Protein AF-R5AEJ2-F1 (afdb_monomer_lite)

Structure (mmCIF, N/CA/C/O backbone):
data_AF-R5AEJ2-F1
#
_entry.id   AF-R5AEJ2-F1
#
loop_
_atom_site.group_PDB
_atom_site.id
_atom_site.type_symbol
_atom_site.label_atom_id
_atom_site.label_alt_id
_atom_site.label_comp_id
_atom_site.label_asym_id
_atom_site.label_entity_id
_atom_site.label_seq_id
_atom_site.pdbx_PDB_ins_code
_atom_site.Cartn_x
_atom_site.Cartn_y
_atom_site.Cartn_z
_atom_site.occupancy
_atom_site.B_iso_or_equiv
_atom_site.auth_seq_id
_atom_site.auth_comp_id
_atom_site.auth_asym_id
_atom_site.auth_atom_id
_atom_site.pdbx_PDB_model_num
ATOM 1 N N . MET A 1 1 ? 5.857 -2.961 21.118 1.00 68.81 1 MET A N 1
ATOM 2 C CA . MET A 1 1 ? 4.577 -2.675 20.440 1.00 68.81 1 MET A CA 1
ATOM 3 C C . MET A 1 1 ? 3.859 -3.999 20.299 1.00 68.81 1 MET A C 1
ATOM 5 O O . MET A 1 1 ? 4.438 -4.905 19.717 1.00 68.81 1 MET A O 1
ATOM 9 N N . GLU A 1 2 ? 2.678 -4.140 20.892 1.00 85.25 2 GLU A N 1
ATOM 10 C CA . GLU A 1 2 ? 1.867 -5.357 20.787 1.00 85.25 2 GLU A CA 1
ATOM 11 C C . GLU A 1 2 ? 0.744 -5.106 19.777 1.00 85.25 2 GLU A C 1
ATOM 13 O O . GLU A 1 2 ? 0.052 -4.092 19.858 1.00 85.25 2 GLU A O 1
ATOM 18 N N . LEU A 1 3 ? 0.598 -5.996 18.794 1.00 88.44 3 LEU A N 1
ATOM 19 C CA . LEU A 1 3 ? -0.488 -5.938 17.818 1.00 88.44 3 LEU A CA 1
ATOM 20 C C . LEU A 1 3 ? -1.630 -6.813 18.331 1.00 88.44 3 LEU A C 1
ATOM 22 O O . LEU A 1 3 ? -1.514 -8.036 18.361 1.00 88.44 3 LEU A O 1
ATOM 26 N N . LEU A 1 4 ? -2.721 -6.180 18.760 1.00 90.50 4 LEU A N 1
ATOM 27 C 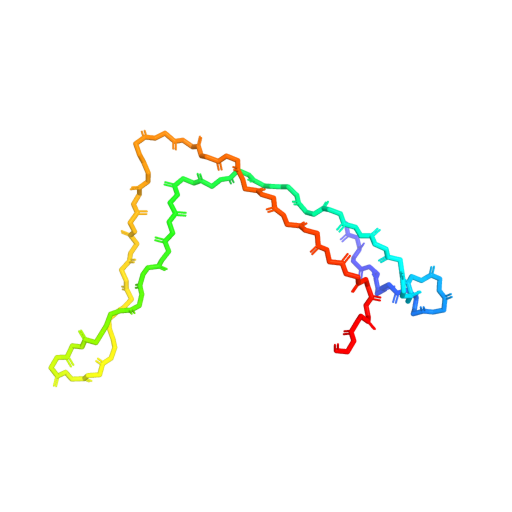CA . LEU A 1 4 ? -3.923 -6.876 19.213 1.00 90.50 4 LEU A CA 1
ATOM 28 C C . LEU A 1 4 ? -4.939 -6.983 18.067 1.00 90.50 4 LEU A C 1
ATOM 30 O O . LEU A 1 4 ? -5.107 -6.019 17.315 1.00 90.50 4 LEU A O 1
ATOM 34 N N . PRO A 1 5 ? -5.647 -8.119 17.932 1.00 89.00 5 PRO A N 1
ATOM 35 C CA . PRO A 1 5 ? -6.697 -8.262 16.933 1.00 89.00 5 PRO A CA 1
ATOM 36 C C . PRO A 1 5 ? -7.855 -7.287 17.197 1.00 89.00 5 PRO A C 1
ATOM 38 O O . PRO A 1 5 ? -8.249 -7.047 18.342 1.00 89.00 5 PRO A O 1
ATOM 41 N N . LEU A 1 6 ? -8.428 -6.739 16.123 1.00 90.56 6 LEU A N 1
ATOM 42 C CA . LEU A 1 6 ? -9.612 -5.882 16.199 1.00 90.56 6 LEU A CA 1
ATOM 43 C C . LEU A 1 6 ? -10.845 -6.705 16.596 1.00 90.56 6 LEU A C 1
ATOM 45 O O . LEU A 1 6 ? -11.127 -7.749 16.011 1.00 90.56 6 LEU A O 1
ATOM 49 N N . LYS A 1 7 ? -11.614 -6.203 17.567 1.00 94.31 7 LYS A N 1
ATOM 50 C CA . LYS A 1 7 ? -12.867 -6.829 18.018 1.00 94.31 7 LYS A CA 1
ATOM 51 C C . LYS A 1 7 ? -13.975 -6.615 16.988 1.00 94.31 7 LYS A C 1
ATOM 53 O O . LYS A 1 7 ? -14.391 -5.474 16.769 1.00 94.31 7 LYS A O 1
ATOM 58 N N . LYS A 1 8 ? -14.474 -7.689 16.373 1.00 92.12 8 LYS A N 1
ATOM 59 C CA . LYS A 1 8 ? -15.478 -7.606 15.300 1.00 92.12 8 LYS A CA 1
ATOM 60 C C . LYS A 1 8 ? -16.745 -6.879 15.756 1.00 92.12 8 LYS A C 1
ATOM 62 O O . LYS A 1 8 ? -17.255 -6.043 15.022 1.00 92.12 8 LYS A O 1
ATOM 67 N N . GLU A 1 9 ? -17.184 -7.105 16.990 1.00 93.31 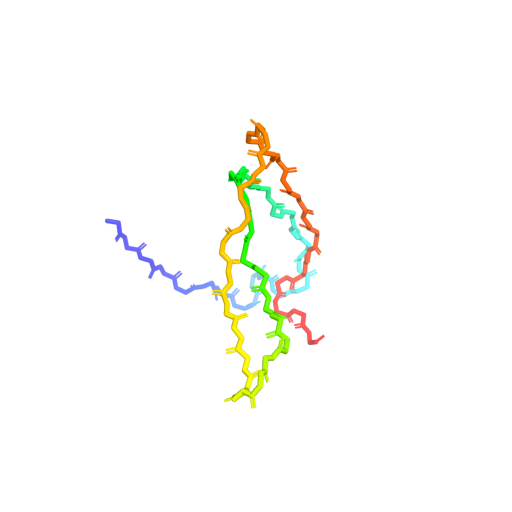9 GLU A N 1
ATOM 68 C CA . GLU A 1 9 ? -18.399 -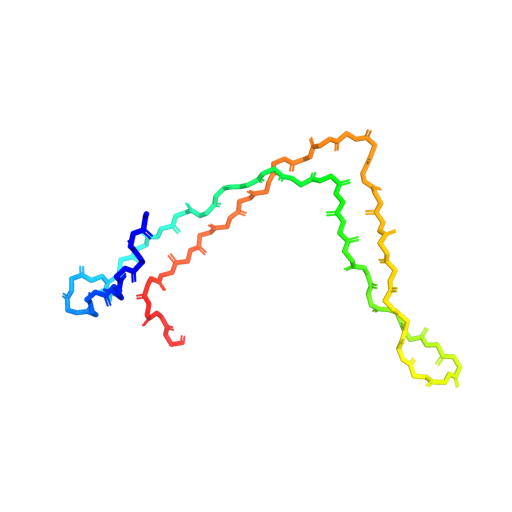6.517 17.576 1.00 93.31 9 GLU A CA 1
ATOM 69 C C . GLU A 1 9 ? -18.328 -4.986 17.666 1.00 93.31 9 GLU A C 1
ATOM 71 O O . GLU A 1 9 ? -19.349 -4.306 17.681 1.00 93.31 9 GLU A O 1
ATOM 76 N N . VAL A 1 10 ? -17.114 -4.433 17.736 1.00 93.44 10 VAL A N 1
ATOM 77 C CA . VAL A 1 10 ? -16.881 -2.992 17.874 1.00 93.44 10 VAL A CA 1
ATOM 78 C C . VAL A 1 10 ? -16.712 -2.316 16.516 1.00 93.44 10 VAL A C 1
ATOM 80 O O . VAL A 1 10 ? -17.020 -1.129 16.391 1.00 93.44 10 VAL A O 1
ATOM 83 N N . TYR A 1 11 ? -16.184 -3.029 15.521 1.00 93.31 11 TYR A N 1
ATOM 84 C CA . TYR A 1 11 ? -15.716 -2.426 14.273 1.00 93.31 11 TYR A CA 1
ATOM 85 C C . TYR A 1 11 ? -16.515 -2.830 13.036 1.00 93.31 11 TYR A C 1
ATOM 87 O O . TYR A 1 11 ? -16.505 -2.064 12.079 1.00 93.31 11 TYR A O 1
ATOM 95 N N . ALA A 1 12 ? -17.229 -3.958 13.043 1.00 95.19 12 ALA A N 1
ATOM 96 C CA . ALA A 1 12 ? -18.006 -4.401 11.888 1.00 95.19 12 ALA A CA 1
ATOM 97 C C . ALA A 1 12 ? -18.957 -3.304 11.378 1.00 95.19 12 ALA A C 1
ATOM 99 O O . ALA A 1 12 ? -19.672 -2.671 12.157 1.00 95.19 12 ALA A O 1
ATOM 100 N N . GLY A 1 13 ? -18.935 -3.058 10.067 1.00 94.00 13 GLY A N 1
ATOM 101 C CA . GLY A 1 13 ? -19.781 -2.053 9.418 1.00 94.00 13 GLY A CA 1
ATOM 102 C C . GLY A 1 13 ? -19.288 -0.605 9.549 1.00 94.00 13 GLY A C 1
ATOM 103 O O . GLY A 1 13 ? -19.857 0.291 8.925 1.00 94.00 13 GLY A O 1
ATOM 104 N N . LYS A 1 14 ? -18.223 -0.336 10.318 1.00 95.31 14 LYS A N 1
ATOM 105 C CA . LYS A 1 14 ? -17.647 1.012 10.406 1.00 95.31 14 LYS A CA 1
ATOM 106 C C . LYS A 1 14 ? -16.805 1.323 9.177 1.00 95.31 14 LYS A C 1
ATOM 108 O O . LYS A 1 14 ? -15.914 0.556 8.816 1.00 95.31 14 LYS A O 1
ATOM 113 N N . ARG A 1 15 ? -17.054 2.494 8.590 1.00 96.44 15 ARG A N 1
ATOM 114 C CA . ARG A 1 15 ? -16.239 3.050 7.507 1.00 96.44 15 ARG A CA 1
ATOM 115 C C . ARG A 1 15 ? -14.919 3.580 8.049 1.00 96.44 15 ARG A C 1
ATOM 117 O O . ARG A 1 15 ? -14.886 4.194 9.116 1.00 96.44 15 ARG A O 1
ATOM 124 N N . PHE A 1 16 ? -13.862 3.393 7.282 1.00 94.69 16 PHE A N 1
ATOM 125 C CA . PHE A 1 16 ? -12.572 4.020 7.510 1.00 94.69 16 PHE A CA 1
ATOM 126 C C . PHE A 1 16 ? -11.969 4.465 6.184 1.00 94.69 16 PHE A C 1
ATOM 128 O O . PHE A 1 16 ? -12.275 3.912 5.131 1.00 94.69 16 PHE A O 1
ATOM 135 N N . THR A 1 17 ? -11.100 5.467 6.259 1.00 97.00 17 THR A N 1
ATOM 136 C CA . THR A 1 17 ? -10.324 5.948 5.119 1.00 97.00 17 THR A CA 1
ATOM 137 C C . THR A 1 17 ? -8.862 5.635 5.384 1.00 97.00 17 THR A C 1
ATOM 139 O O . THR A 1 17 ? -8.292 6.113 6.368 1.00 97.00 17 THR A O 1
ATOM 142 N N . VAL A 1 18 ? -8.237 4.856 4.510 1.00 96.19 18 VAL A N 1
ATOM 143 C CA . VAL A 1 18 ? -6.785 4.673 4.524 1.00 96.19 18 VAL A CA 1
ATOM 144 C C . VAL A 1 18 ? -6.162 5.792 3.712 1.00 96.19 18 VAL A C 1
ATOM 146 O O . VAL A 1 18 ? -6.630 6.098 2.618 1.00 96.19 18 VAL A O 1
ATOM 149 N N . ARG A 1 19 ? -5.088 6.387 4.233 1.00 97.69 19 ARG A N 1
ATOM 150 C CA . ARG A 1 19 ? -4.232 7.324 3.501 1.00 97.69 19 ARG A CA 1
ATOM 151 C C . ARG A 1 19 ? -2.783 6.910 3.667 1.00 97.69 19 ARG A C 1
ATOM 153 O O . ARG A 1 19 ? -2.368 6.575 4.774 1.00 97.69 19 ARG A O 1
ATOM 160 N N . TYR A 1 20 ? -2.031 6.917 2.578 1.00 95.06 20 TYR A N 1
ATOM 161 C CA . TYR A 1 20 ? -0.613 6.588 2.596 1.00 95.06 20 TYR A CA 1
ATOM 162 C C . TYR A 1 20 ? 0.114 7.286 1.452 1.00 95.06 20 TYR A C 1
ATOM 164 O O . TYR A 1 20 ? -0.461 7.531 0.393 1.00 95.06 20 TYR A O 1
ATOM 172 N N . SER A 1 21 ? 1.396 7.564 1.659 1.00 97.00 21 SER A N 1
ATOM 173 C CA . SER A 1 21 ? 2.280 8.079 0.616 1.00 97.00 21 SER A CA 1
ATOM 174 C C . SER A 1 21 ? 3.085 6.934 0.019 1.00 97.00 21 SER A C 1
ATOM 176 O O . SER A 1 21 ? 3.604 6.089 0.747 1.00 97.00 21 SER A O 1
ATOM 178 N N . THR A 1 22 ? 3.206 6.902 -1.304 1.00 96.75 22 THR A N 1
ATOM 179 C CA . THR A 1 22 ? 4.010 5.906 -2.018 1.00 96.75 22 THR A CA 1
ATOM 180 C C . THR A 1 22 ? 4.895 6.563 -3.072 1.00 96.75 22 THR A C 1
ATOM 182 O O . THR A 1 22 ? 4.535 7.577 -3.665 1.00 96.75 22 THR A O 1
ATOM 185 N N . ASN A 1 23 ? 6.052 5.957 -3.330 1.00 97.69 23 ASN A N 1
ATOM 186 C CA . ASN A 1 23 ? 7.022 6.421 -4.324 1.00 97.69 23 ASN A CA 1
ATOM 187 C C . ASN A 1 23 ? 6.853 5.736 -5.687 1.00 97.69 23 ASN A C 1
ATOM 189 O O . ASN A 1 23 ? 7.673 5.942 -6.575 1.00 97.69 23 ASN A O 1
ATOM 193 N N . GLY A 1 24 ? 5.855 4.867 -5.842 1.00 96.19 24 GLY A N 1
ATOM 194 C CA . GLY A 1 24 ? 5.664 4.067 -7.046 1.00 96.19 24 GLY A CA 1
ATOM 195 C C . GLY A 1 24 ? 4.668 2.936 -6.835 1.00 96.19 24 GLY A C 1
ATOM 196 O O . GLY A 1 24 ? 3.910 2.918 -5.860 1.00 96.19 24 GLY A O 1
ATOM 197 N N . TYR A 1 25 ? 4.672 1.983 -7.756 1.00 96.00 25 TYR A N 1
ATOM 198 C CA . TYR A 1 25 ? 3.834 0.789 -7.703 1.00 96.00 25 TYR A CA 1
ATOM 199 C C . TYR A 1 25 ? 4.533 -0.388 -8.378 1.00 96.00 25 TYR A C 1
ATOM 201 O O . TYR A 1 25 ? 5.457 -0.209 -9.168 1.00 96.00 25 TYR A O 1
ATOM 209 N N . TYR A 1 26 ? 4.087 -1.599 -8.064 1.00 96.38 26 TYR A N 1
ATOM 210 C CA . TYR A 1 26 ? 4.467 -2.784 -8.820 1.00 96.38 26 TYR A CA 1
ATOM 211 C C . TYR A 1 26 ? 3.435 -3.026 -9.913 1.00 96.38 26 TYR A C 1
ATOM 213 O O . TYR A 1 26 ? 2.241 -3.105 -9.633 1.00 96.38 26 TYR A O 1
ATOM 221 N N . ASP A 1 27 ? 3.911 -3.141 -11.142 1.00 95.88 27 ASP A N 1
ATOM 222 C CA . ASP A 1 27 ? 3.128 -3.533 -12.301 1.00 95.88 27 ASP A CA 1
ATOM 223 C C . ASP A 1 27 ? 3.346 -5.021 -12.587 1.00 95.88 27 ASP A C 1
ATOM 225 O O . ASP A 1 27 ? 4.468 -5.526 -12.465 1.00 95.88 27 ASP A O 1
ATOM 229 N N . ILE A 1 28 ? 2.278 -5.730 -12.939 1.00 96.31 28 ILE A N 1
ATOM 230 C CA . ILE A 1 28 ? 2.317 -7.160 -13.254 1.00 96.31 28 ILE A CA 1
ATOM 231 C C . ILE A 1 28 ? 1.917 -7.319 -14.714 1.00 96.31 28 ILE A C 1
ATOM 233 O O . ILE A 1 28 ? 0.740 -7.250 -15.063 1.00 96.31 28 ILE A O 1
ATOM 237 N N . CYS A 1 29 ? 2.905 -7.581 -15.564 1.00 93.38 29 CYS A N 1
ATOM 238 C CA . CYS A 1 29 ? 2.715 -7.663 -17.007 1.00 93.38 29 CYS A CA 1
ATOM 239 C C . CYS A 1 29 ? 2.851 -9.103 -17.508 1.00 93.38 29 CYS A C 1
ATOM 241 O O . CYS A 1 29 ? 3.707 -9.848 -17.016 1.00 93.38 29 CYS A O 1
ATOM 243 N N . PRO A 1 30 ? 2.079 -9.509 -18.530 1.00 95.19 30 PRO A N 1
ATOM 244 C CA . PRO A 1 30 ? 2.330 -10.762 -19.227 1.00 95.19 30 PRO A CA 1
ATOM 245 C C . PRO A 1 30 ? 3.706 -10.735 -19.911 1.00 95.19 30 PRO A C 1
ATOM 247 O O . PRO A 1 30 ? 4.207 -9.698 -20.345 1.00 95.19 30 PRO A O 1
ATOM 250 N N . SER A 1 31 ? 4.329 -11.902 -20.005 1.00 94.75 31 SER A N 1
ATOM 251 C CA . SER A 1 31 ? 5.641 -12.132 -20.603 1.00 94.75 31 SER A CA 1
ATOM 252 C C . SER A 1 31 ? 5.651 -13.480 -21.324 1.00 94.75 31 SER A C 1
ATOM 254 O O . SER A 1 31 ? 4.762 -14.307 -21.121 1.00 94.75 31 SER A O 1
ATOM 256 N N . ALA A 1 32 ? 6.681 -13.736 -22.133 1.00 94.44 32 ALA A N 1
ATOM 257 C CA . ALA A 1 32 ? 6.795 -14.975 -22.907 1.00 94.44 32 ALA A CA 1
ATOM 258 C C . ALA A 1 32 ? 6.756 -16.264 -22.055 1.00 94.44 32 ALA A C 1
ATOM 260 O O . ALA A 1 32 ? 6.419 -17.325 -22.572 1.00 94.44 32 ALA A O 1
ATOM 261 N N . HIS A 1 33 ? 7.079 -16.181 -20.760 1.00 92.00 33 HIS A N 1
ATOM 262 C CA . HIS A 1 33 ? 7.154 -17.332 -19.854 1.00 92.00 33 HIS A CA 1
ATOM 263 C C . HIS A 1 33 ? 6.242 -17.203 -18.621 1.00 92.00 33 HIS A C 1
ATOM 265 O O . HIS A 1 33 ? 6.478 -17.867 -17.615 1.00 92.00 33 HIS A O 1
ATOM 271 N N . GLY A 1 34 ? 5.209 -16.353 -18.672 1.00 94.44 34 GLY A N 1
ATOM 272 C CA . GLY A 1 34 ? 4.282 -16.134 -17.555 1.00 94.44 34 GLY A CA 1
ATOM 273 C C . GLY A 1 34 ? 4.114 -14.654 -17.241 1.00 94.44 34 GLY A C 1
ATOM 274 O O . GLY A 1 34 ? 3.896 -13.859 -18.150 1.00 94.44 34 GLY A O 1
ATOM 275 N N . PHE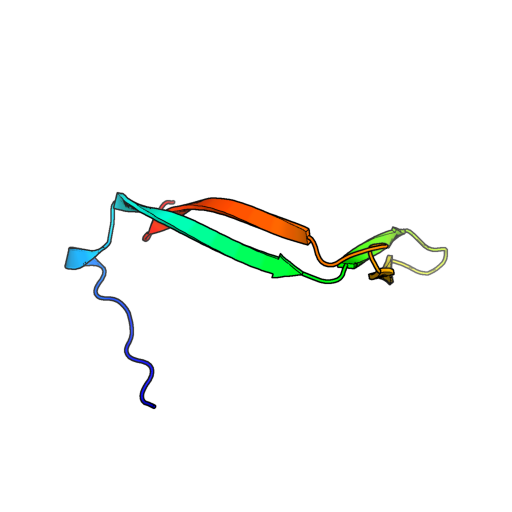 A 1 35 ? 4.258 -14.259 -15.978 1.00 95.31 35 PHE A N 1
ATOM 276 C CA . PHE A 1 35 ? 4.112 -12.865 -15.550 1.00 95.31 35 PHE A CA 1
ATOM 277 C C . PHE A 1 35 ? 5.433 -12.288 -15.054 1.00 95.31 35 PHE A C 1
ATOM 279 O O . PHE A 1 35 ? 6.194 -12.950 -14.352 1.00 95.31 35 PHE A O 1
ATOM 286 N N . ARG A 1 36 ? 5.686 -11.028 -15.401 1.00 95.81 36 ARG A N 1
ATOM 287 C CA . ARG A 1 36 ? 6.803 -10.246 -14.888 1.00 95.81 36 ARG A CA 1
ATOM 288 C C . ARG A 1 36 ? 6.261 -9.181 -13.952 1.00 95.81 36 ARG A C 1
ATOM 290 O O . ARG A 1 36 ? 5.375 -8.425 -14.336 1.00 95.81 36 ARG A O 1
ATOM 297 N N . ILE A 1 37 ? 6.837 -9.107 -12.760 1.00 96.12 37 ILE A N 1
ATOM 298 C CA . ILE A 1 37 ? 6.545 -8.057 -11.789 1.00 96.12 37 ILE A CA 1
ATOM 299 C C . ILE A 1 37 ? 7.651 -7.007 -11.895 1.00 96.12 37 ILE A C 1
ATOM 301 O O . ILE A 1 37 ? 8.830 -7.337 -11.760 1.00 96.12 37 ILE A O 1
ATOM 305 N N . THR A 1 38 ? 7.290 -5.756 -12.161 1.00 95.75 38 THR A N 1
ATOM 306 C CA . THR A 1 38 ? 8.234 -4.638 -12.298 1.00 95.75 38 THR A CA 1
ATOM 307 C C . THR A 1 38 ? 7.838 -3.488 -11.396 1.00 95.75 38 THR A C 1
ATOM 309 O O . THR A 1 38 ? 6.677 -3.107 -11.366 1.00 95.75 38 THR A O 1
ATOM 312 N N . TYR A 1 39 ? 8.800 -2.907 -10.683 1.00 95.88 39 TYR A N 1
ATOM 313 C CA . TYR A 1 39 ? 8.553 -1.692 -9.914 1.00 95.88 39 TYR A CA 1
ATOM 314 C C . TYR A 1 39 ? 8.671 -0.457 -10.811 1.00 95.88 39 TYR A C 1
ATOM 316 O O . TYR A 1 39 ? 9.720 -0.231 -11.417 1.00 95.88 39 TYR A O 1
ATOM 324 N N . THR A 1 40 ? 7.614 0.350 -10.853 1.00 95.81 40 THR A N 1
ATOM 325 C CA . THR A 1 40 ? 7.555 1.624 -11.568 1.00 95.81 40 THR A CA 1
ATOM 326 C C . THR A 1 40 ? 7.566 2.764 -10.548 1.00 95.81 40 THR A C 1
ATOM 328 O O . THR A 1 40 ? 6.578 2.942 -9.826 1.00 95.81 40 THR A O 1
ATOM 331 N N . PRO A 1 41 ? 8.661 3.537 -10.448 1.00 96.81 41 PRO A N 1
ATOM 332 C CA . PRO A 1 41 ? 8.703 4.708 -9.585 1.00 96.81 41 PRO A CA 1
ATOM 333 C C . PRO A 1 41 ? 7.836 5.841 -10.153 1.00 96.81 41 PRO A C 1
ATOM 335 O O . PRO A 1 41 ? 7.695 5.989 -11.366 1.00 96.81 41 PRO A O 1
ATOM 338 N N . PHE A 1 42 ? 7.284 6.665 -9.268 1.00 96.44 42 PHE A N 1
ATOM 339 C CA . PHE A 1 42 ? 6.711 7.962 -9.616 1.00 96.44 42 PHE A CA 1
ATOM 340 C C . PHE A 1 42 ? 7.801 9.038 -9.635 1.00 96.44 42 PHE A C 1
ATOM 342 O O . PHE A 1 42 ? 8.825 8.900 -8.968 1.00 96.44 42 PHE A O 1
ATOM 349 N N . GLU A 1 43 ? 7.568 10.129 -10.370 1.00 95.75 43 GLU A N 1
ATOM 350 C CA . GLU A 1 43 ? 8.487 11.279 -10.381 1.00 95.75 43 GLU A CA 1
ATOM 351 C C . GLU A 1 43 ? 8.615 11.923 -8.994 1.00 95.75 43 GLU A C 1
ATOM 353 O O . GLU A 1 43 ? 9.698 12.342 -8.590 1.00 95.75 43 GLU A O 1
ATOM 358 N N . THR A 1 44 ? 7.516 11.963 -8.242 1.00 96.31 44 THR A N 1
ATOM 359 C CA . THR A 1 44 ? 7.464 12.432 -6.856 1.00 96.31 44 THR A CA 1
ATOM 360 C C . THR A 1 44 ? 6.574 11.514 -6.010 1.00 96.31 44 THR A C 1
ATOM 362 O O . THR A 1 44 ? 5.693 10.840 -6.555 1.00 96.31 44 THR A O 1
ATOM 365 N N . PRO A 1 45 ? 6.784 11.454 -4.678 1.00 95.50 45 PRO A N 1
ATOM 366 C CA . PRO A 1 45 ? 5.913 10.699 -3.785 1.00 95.50 45 PRO A CA 1
ATOM 367 C C . PRO A 1 45 ? 4.459 11.163 -3.912 1.00 95.50 45 PRO A C 1
ATOM 369 O O . PRO A 1 45 ? 4.172 12.357 -3.840 1.00 95.50 45 PRO A O 1
ATOM 372 N N . LEU A 1 46 ? 3.540 10.213 -4.065 1.00 96.31 46 LEU A N 1
ATOM 373 C CA . LEU A 1 46 ? 2.117 10.468 -4.254 1.00 96.31 46 LEU A CA 1
ATOM 374 C C . 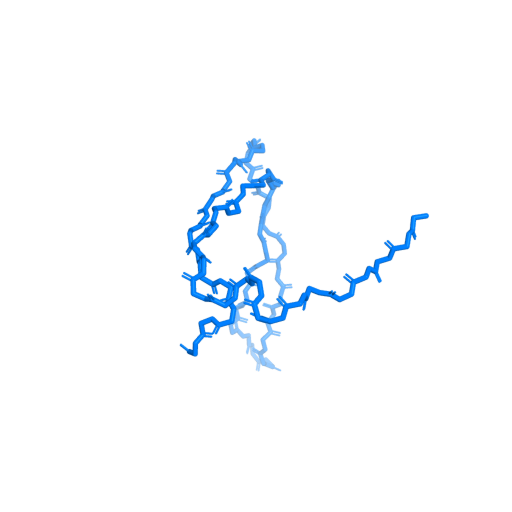LEU A 1 46 ? 1.319 9.961 -3.052 1.00 96.31 46 LEU A C 1
ATOM 376 O O . LEU A 1 46 ? 1.485 8.813 -2.635 1.00 96.31 46 LEU A O 1
ATOM 380 N N . GLU A 1 47 ? 0.417 10.793 -2.531 1.00 97.25 47 GLU A N 1
ATOM 381 C CA . GLU A 1 47 ? -0.585 10.356 -1.559 1.00 97.25 47 GLU A CA 1
ATOM 382 C C . GLU A 1 47 ? -1.711 9.595 -2.274 1.00 97.25 47 GLU A C 1
ATOM 384 O O . GLU A 1 47 ? -2.267 10.042 -3.281 1.00 97.25 47 GLU A O 1
ATOM 389 N N . LYS A 1 48 ? -2.049 8.421 -1.749 1.00 95.94 48 LYS A N 1
ATOM 390 C CA . LYS A 1 48 ? -3.193 7.611 -2.160 1.00 95.94 48 LYS A CA 1
ATOM 391 C C . LYS A 1 48 ? -4.144 7.470 -0.985 1.00 95.94 48 LYS A C 1
ATOM 393 O O . LYS A 1 48 ? -3.724 7.399 0.170 1.00 95.94 48 LYS A O 1
ATOM 398 N N . SER A 1 49 ? -5.432 7.395 -1.295 1.00 97.00 49 SER A N 1
ATOM 399 C CA . SER A 1 49 ? -6.451 7.097 -0.302 1.00 97.00 49 SER A CA 1
ATOM 400 C C . SER A 1 49 ? -7.531 6.192 -0.865 1.00 97.00 49 SER A C 1
ATOM 402 O O . SER A 1 49 ? -7.770 6.184 -2.073 1.00 97.00 49 SER A O 1
ATOM 404 N N . PHE A 1 50 ? -8.147 5.413 0.015 1.00 96.00 50 PHE A N 1
ATOM 405 C CA . PHE A 1 50 ? -9.353 4.661 -0.293 1.00 96.00 50 PHE A CA 1
ATOM 406 C C . PHE A 1 50 ? -10.226 4.552 0.953 1.00 96.00 50 PHE A C 1
ATOM 408 O O . PHE A 1 50 ? -9.724 4.578 2.081 1.00 96.00 50 PHE A O 1
ATOM 415 N N . ASP A 1 51 ? -11.529 4.444 0.726 1.00 96.81 51 ASP A N 1
ATOM 416 C CA . ASP A 1 51 ? -12.511 4.171 1.764 1.00 96.81 51 ASP A CA 1
ATOM 417 C C . ASP A 1 5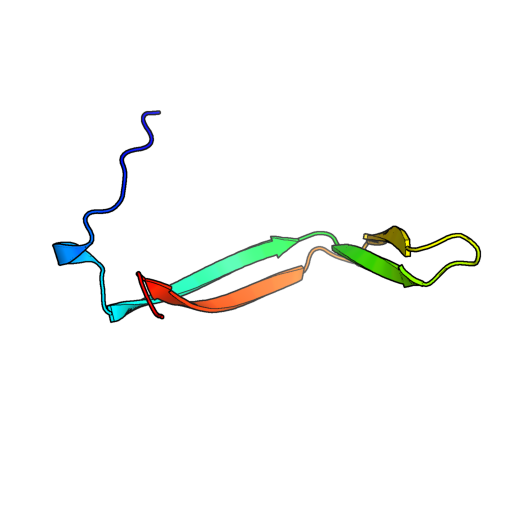1 ? -12.872 2.691 1.744 1.00 96.81 51 ASP A C 1
ATOM 419 O O . ASP A 1 51 ? -13.038 2.107 0.674 1.00 96.81 51 ASP A O 1
ATOM 423 N N . ASP A 1 52 ? -13.035 2.108 2.924 1.00 96.12 52 ASP A N 1
ATOM 424 C CA . ASP A 1 52 ? -13.483 0.729 3.080 1.00 96.12 52 ASP A CA 1
ATOM 425 C C . ASP A 1 52 ? -14.276 0.573 4.386 1.00 96.12 52 ASP A C 1
ATOM 427 O O . ASP A 1 52 ? -14.424 1.516 5.176 1.00 96.12 52 ASP A O 1
ATOM 431 N N . VAL A 1 53 ? -14.844 -0.607 4.601 1.00 96.19 53 VAL A N 1
ATOM 432 C CA . VAL A 1 53 ? -15.655 -0.958 5.760 1.00 96.19 53 VAL A CA 1
ATOM 433 C C . VAL A 1 53 ? -14.993 -2.111 6.496 1.00 96.19 53 VAL A C 1
ATOM 435 O O . VAL A 1 53 ? -14.710 -3.163 5.929 1.00 96.19 53 VAL A O 1
ATOM 438 N N . PHE A 1 54 ? -14.767 -1.945 7.798 1.00 94.44 54 PHE A N 1
ATOM 439 C CA . PHE A 1 54 ? -14.229 -3.031 8.609 1.00 94.44 54 PHE A CA 1
ATOM 440 C C . PHE A 1 54 ? -15.178 -4.231 8.581 1.00 94.44 54 PHE A C 1
ATOM 442 O O . PHE A 1 54 ? -16.362 -4.103 8.906 1.00 94.44 54 PHE A O 1
ATOM 449 N N . PHE A 1 55 ? -14.627 -5.402 8.254 1.00 91.81 55 PHE A N 1
ATOM 450 C CA . PHE A 1 55 ? -15.379 -6.651 8.110 1.00 91.81 55 PHE A CA 1
ATOM 451 C C . PHE A 1 55 ? -16.533 -6.560 7.091 1.00 91.81 55 PHE A C 1
ATOM 453 O O . PHE A 1 55 ? -17.558 -7.209 7.297 1.00 91.81 55 PHE A O 1
ATOM 460 N N . GLY A 1 56 ? -16.386 -5.744 6.038 1.00 84.75 56 GLY A N 1
ATOM 461 C CA . GLY A 1 56 ? -17.250 -5.814 4.857 1.00 84.75 56 GLY A CA 1
ATOM 462 C C . GLY A 1 56 ? -17.051 -7.147 4.130 1.00 84.75 56 GLY A C 1
ATOM 463 O O . GLY A 1 56 ? -15.918 -7.620 4.035 1.00 84.75 56 GLY A O 1
ATOM 464 N N . GLU A 1 57 ? -18.150 -7.775 3.709 1.00 66.19 57 GLU A N 1
ATOM 465 C CA . GLU A 1 57 ? -18.140 -8.974 2.852 1.00 66.19 57 GLU A CA 1
ATOM 466 C C . GLU A 1 57 ? -17.853 -8.627 1.389 1.00 66.19 57 GLU A C 1
ATOM 468 O O . GLU A 1 57 ? -18.350 -7.573 0.925 1.00 66.19 57 GLU A O 1
#

Sequence (57 aa):
MELLPLKKEVYAGKRFTVRYSTNGYYDICPSAHGFRITYTPFETPLEKSFDDVFFGE

pLDDT: mean 93.71, std 5.69, range [66.19, 97.69]

Foldseek 3Di:
DDDDDDDCVVFAFDKDKDKDKDQWDWDWDQDPVGIDTDTDGDPDIDMDMDMDGVPDD

Radius of gyration: 17.17 Å; chains: 1; bounding box: 28×30×44 Å

Secondary structure (DSSP, 8-state):
---PPP-HHHHTT-EEEEEEEEEEEEEEEEETTEEEEEEEEEEEEEEEEEEEETT--